Protein AF-A0A2E4HLZ4-F1 (afdb_monomer_lite)

Secondary structure (DSSP, 8-state):
---------PPPBBTTT--B--SS-SEEEE--EEETTEEE--EEEESSHHHHHTTHHHH-S-GGGGBS-GGG--SPPP---------GGGGSSHHHHHHHHHHHHHHHHHHHHHHHHHTTS------

Foldseek 3Di:
DDPPPPPPPDFAAAPQPRDGADPDFPWKFFPWDDDPVDIDGDIHGHRDPVSVVCVCVVPNPDRLVRIPPCVSPPDDDDDDPPPDPDPPVPPPCPVVVVVVVVVVVVVVVVVVVVVVVVVPPDPDDDD

Sequence (127 aa):
MNEESSSVSETPVCIHCKCNIEGKPWITVDLNESTEEYTVENIFHACKYMCSRNLKYHIGNGYWDKVVNKEDFPGPRPVSRFQGKKDITVNFGINEILSEIVKENKRMDMIEAEYYDNDNFSDEDIY

pLDDT: mean 77.94, std 15.45, range [41.34, 95.75]

Radius of gyration: 34.39 Å; chains: 1; bounding box: 82×31×106 Å

Structure (mmCIF, N/CA/C/O backbone):
data_AF-A0A2E4HLZ4-F1
#
_entry.id   AF-A0A2E4HLZ4-F1
#
loop_
_atom_site.group_PDB
_atom_site.id
_atom_site.type_symbol
_atom_site.label_atom_id
_atom_site.label_alt_id
_atom_site.label_comp_id
_atom_site.label_asym_id
_atom_site.label_entity_id
_atom_site.label_seq_id
_atom_site.pdbx_PDB_ins_code
_atom_site.Cartn_x
_atom_site.Cartn_y
_atom_site.Cartn_z
_atom_site.occupancy
_atom_site.B_iso_or_equiv
_atom_site.auth_seq_id
_atom_site.auth_comp_id
_atom_site.auth_asym_id
_atom_site.auth_atom_id
_atom_site.pdbx_PDB_model_num
ATOM 1 N N . MET A 1 1 ? -12.337 13.939 42.057 1.00 41.34 1 MET A N 1
ATOM 2 C CA . MET A 1 1 ? -11.180 13.450 41.285 1.00 41.34 1 MET A CA 1
ATOM 3 C C . MET A 1 1 ? -11.768 12.705 40.104 1.00 41.34 1 MET A C 1
ATOM 5 O O . MET A 1 1 ? -12.231 11.593 40.294 1.00 41.34 1 MET A O 1
ATOM 9 N N . ASN A 1 2 ? -11.896 13.372 38.957 1.00 46.56 2 ASN A N 1
ATOM 10 C CA . ASN A 1 2 ? -12.358 12.737 37.726 1.00 46.56 2 ASN A CA 1
ATOM 11 C C . ASN A 1 2 ? -11.118 12.558 36.858 1.00 46.56 2 ASN A C 1
ATOM 13 O O . ASN A 1 2 ? -10.607 13.530 36.308 1.00 46.56 2 ASN A O 1
ATOM 17 N N . GLU A 1 3 ? -10.598 11.338 36.818 1.00 51.22 3 GLU A N 1
ATOM 18 C CA . GLU A 1 3 ? -9.612 10.935 35.823 1.00 51.22 3 GLU A CA 1
ATOM 19 C C . GLU A 1 3 ? -10.372 10.698 34.517 1.00 51.22 3 GLU A C 1
ATOM 21 O O . GLU A 1 3 ? -10.857 9.604 34.233 1.00 51.22 3 GLU A O 1
ATOM 26 N N . GLU A 1 4 ? -10.543 11.768 33.741 1.00 52.25 4 GLU A N 1
ATOM 27 C CA . GLU A 1 4 ? -10.871 11.650 32.326 1.00 52.25 4 GLU A CA 1
ATOM 28 C C . GLU A 1 4 ? -9.675 10.990 31.642 1.00 52.25 4 GLU A C 1
ATOM 30 O O . GLU A 1 4 ? -8.643 11.606 31.370 1.00 52.25 4 GLU A O 1
ATOM 35 N N . SER A 1 5 ? -9.812 9.691 31.407 1.00 53.19 5 SER A N 1
ATOM 36 C CA . SER A 1 5 ? -8.958 8.926 30.513 1.00 53.19 5 SER A CA 1
ATOM 37 C C . SER A 1 5 ? -9.183 9.467 29.102 1.00 53.19 5 SER A C 1
A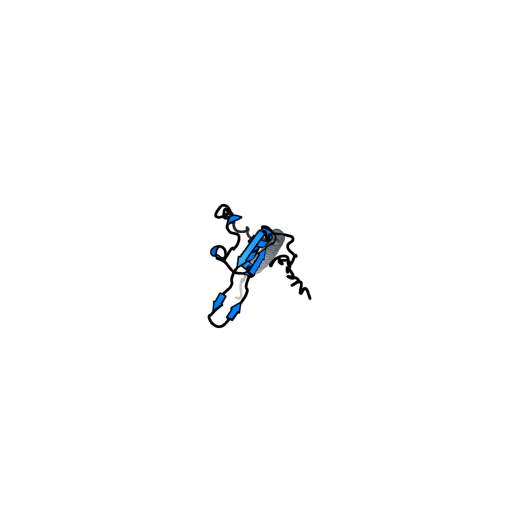TOM 39 O O . SER A 1 5 ? -10.060 9.026 28.361 1.00 53.19 5 SER A O 1
ATOM 41 N N . SER A 1 6 ? -8.403 10.491 28.757 1.00 48.97 6 SER A N 1
ATOM 42 C CA . SER A 1 6 ? -8.243 10.990 27.398 1.00 48.97 6 SER A CA 1
ATOM 43 C C . SER A 1 6 ? -7.704 9.842 26.546 1.00 48.97 6 SER A C 1
ATOM 45 O O . SER A 1 6 ? -6.509 9.546 26.550 1.00 48.97 6 SER A O 1
ATOM 47 N N . SER A 1 7 ? -8.609 9.130 25.875 1.00 55.34 7 SER A N 1
ATOM 48 C CA . SER A 1 7 ? -8.241 8.197 24.819 1.00 55.34 7 SER A CA 1
ATOM 49 C C . SER A 1 7 ? -7.662 9.033 23.685 1.00 55.34 7 SER A C 1
ATOM 51 O O . SER A 1 7 ? -8.383 9.681 22.928 1.00 55.34 7 SER A O 1
ATOM 53 N N . VAL A 1 8 ? -6.334 9.094 23.614 1.00 56.56 8 VAL A N 1
ATOM 54 C CA . VAL A 1 8 ? -5.637 9.688 22.477 1.00 56.56 8 VAL A CA 1
ATOM 55 C C . VAL A 1 8 ? -5.973 8.807 21.280 1.00 56.56 8 VAL A C 1
ATOM 57 O O . VAL A 1 8 ? -5.393 7.742 21.096 1.00 56.56 8 VAL A O 1
ATOM 60 N N . SER A 1 9 ? -6.982 9.204 20.505 1.00 61.72 9 SER A N 1
ATOM 61 C CA . SER A 1 9 ? -7.304 8.546 19.248 1.00 61.72 9 SER A CA 1
ATOM 62 C C . SER A 1 9 ? -6.187 8.885 18.266 1.00 61.72 9 SER A C 1
ATOM 64 O O . SER A 1 9 ? -6.228 9.927 17.606 1.00 61.72 9 SER A O 1
ATOM 66 N N . GLU A 1 10 ? -5.146 8.058 18.218 1.00 76.69 10 GLU A N 1
ATOM 67 C CA . GLU A 1 10 ? -4.107 8.199 17.206 1.00 76.69 10 GLU A CA 1
ATOM 68 C C . GLU A 1 10 ? -4.760 8.110 15.826 1.00 76.69 10 GLU A C 1
ATOM 70 O O . GLU A 1 10 ? -5.442 7.142 15.483 1.00 76.69 10 GLU A O 1
ATOM 75 N N . THR A 1 11 ? -4.615 9.174 15.038 1.00 86.56 11 THR A N 1
ATOM 76 C CA . THR A 1 11 ? -5.178 9.218 13.691 1.00 86.56 11 THR A CA 1
ATOM 77 C C . THR A 1 11 ? -4.455 8.188 12.824 1.00 86.56 11 THR A C 1
ATOM 79 O O . THR A 1 11 ? -3.228 8.275 12.716 1.00 86.56 11 THR A O 1
ATOM 82 N N . PRO A 1 12 ? -5.163 7.246 12.172 1.00 91.38 12 PRO A N 1
ATOM 83 C CA . PRO A 1 12 ? -4.512 6.215 11.379 1.00 91.38 12 PRO A CA 1
ATOM 84 C C . PRO A 1 12 ? -3.697 6.848 10.250 1.00 91.38 12 PRO A C 1
ATOM 86 O O . PRO A 1 12 ? -4.163 7.746 9.549 1.00 91.38 12 PRO A O 1
ATOM 89 N N . VAL A 1 13 ? -2.469 6.370 10.051 1.00 95.06 13 VAL A N 1
ATOM 90 C CA . VAL A 1 13 ? -1.565 6.883 9.014 1.00 95.06 13 VAL A CA 1
ATOM 91 C C . VAL A 1 13 ? -1.509 5.900 7.859 1.00 95.06 13 VAL A C 1
ATOM 93 O O . VAL A 1 13 ? -1.327 4.694 8.031 1.00 95.06 13 VAL A O 1
ATOM 96 N N . CYS A 1 14 ? -1.638 6.405 6.636 1.00 95.69 14 CYS A N 1
ATOM 97 C CA . CYS A 1 14 ? -1.531 5.548 5.468 1.00 95.69 14 CYS A CA 1
ATOM 98 C C . CYS A 1 14 ? -0.091 5.067 5.250 1.00 95.69 14 CYS A C 1
ATOM 100 O O . CYS A 1 14 ? 0.827 5.873 5.089 1.00 95.69 14 CYS A O 1
ATOM 102 N N . ILE A 1 15 ? 0.096 3.754 5.088 1.00 95.31 15 ILE A N 1
ATOM 103 C CA . ILE A 1 15 ? 1.420 3.157 4.871 1.00 95.31 15 ILE A CA 1
ATOM 104 C C . ILE A 1 15 ? 2.129 3.680 3.614 1.00 95.31 15 ILE A C 1
ATOM 106 O O . ILE A 1 15 ? 3.355 3.776 3.605 1.00 95.31 15 ILE A O 1
ATOM 110 N N . HIS A 1 16 ? 1.380 4.049 2.570 1.00 95.06 16 HIS A N 1
ATOM 111 C CA . HIS A 1 16 ? 1.957 4.438 1.285 1.00 95.06 16 HIS A CA 1
ATOM 112 C C . HIS A 1 16 ? 2.245 5.941 1.157 1.00 95.06 16 HIS A C 1
ATOM 114 O O . HIS A 1 16 ? 3.369 6.300 0.831 1.00 95.06 16 HIS A O 1
ATOM 120 N N . CYS A 1 17 ? 1.253 6.816 1.388 1.00 95.25 17 CYS A N 1
ATOM 121 C CA . CYS A 1 17 ? 1.436 8.278 1.277 1.00 95.25 17 CYS A CA 1
ATOM 122 C C . CYS A 1 17 ? 1.981 8.916 2.561 1.00 95.25 17 CYS A C 1
ATOM 124 O O . CYS A 1 17 ? 2.310 10.095 2.528 1.00 95.25 17 CYS A O 1
ATOM 126 N N . LYS A 1 18 ? 1.985 8.188 3.690 1.00 95.38 18 LYS A N 1
ATOM 127 C CA . LYS A 1 18 ? 2.275 8.716 5.037 1.00 95.38 18 LYS A CA 1
ATOM 128 C C . LYS A 1 18 ? 1.363 9.870 5.473 1.00 95.38 18 LYS A C 1
ATOM 130 O O . LYS A 1 18 ? 1.687 10.613 6.387 1.00 95.38 18 LYS A O 1
ATOM 135 N N . CYS A 1 19 ? 0.217 10.009 4.817 1.00 94.81 19 CYS A N 1
ATOM 136 C CA . CYS A 1 19 ? -0.781 11.011 5.134 1.00 94.81 19 CYS A CA 1
ATOM 137 C C . CYS A 1 19 ? -1.711 10.516 6.251 1.00 94.81 19 CYS A C 1
ATOM 139 O O . CYS A 1 19 ? -2.076 9.333 6.267 1.00 94.81 19 CYS A O 1
ATOM 141 N N . ASN A 1 20 ? -2.075 11.419 7.167 1.00 95.75 20 ASN A N 1
ATOM 142 C CA . ASN A 1 20 ? -3.072 11.158 8.203 1.00 95.75 20 ASN A CA 1
ATOM 143 C C . ASN A 1 20 ? -4.427 10.909 7.537 1.00 95.75 20 ASN A C 1
ATOM 145 O O . ASN A 1 20 ? -4.808 11.610 6.596 1.00 95.75 20 ASN A O 1
ATOM 149 N N . ILE A 1 21 ? -5.127 9.876 7.988 1.00 93.88 21 ILE A N 1
ATOM 150 C CA . ILE A 1 21 ? -6.426 9.487 7.456 1.00 93.88 21 ILE A CA 1
ATOM 151 C C . ILE A 1 21 ? -7.495 10.144 8.320 1.00 93.88 21 ILE A C 1
ATOM 153 O O . ILE A 1 21 ? -7.678 9.796 9.483 1.00 93.88 21 ILE A O 1
ATOM 157 N N . GLU A 1 22 ? -8.211 11.089 7.725 1.00 91.12 22 GLU A N 1
ATOM 158 C CA . GLU A 1 22 ? -9.416 11.657 8.315 1.00 91.12 22 GLU A CA 1
ATOM 159 C C . GLU A 1 22 ? -10.583 10.683 8.079 1.00 91.12 22 GLU A C 1
ATOM 161 O O . GLU A 1 22 ? -10.983 10.435 6.941 1.00 91.12 22 GLU A O 1
ATOM 166 N N . GLY A 1 23 ? -11.113 10.090 9.153 1.00 87.88 23 GLY A N 1
ATOM 167 C CA . GLY A 1 23 ? -12.217 9.124 9.085 1.00 87.88 23 GLY A CA 1
ATOM 168 C C . GLY A 1 23 ? -11.782 7.670 8.835 1.00 87.88 23 GLY A C 1
ATOM 169 O O . GLY A 1 23 ? -10.712 7.242 9.266 1.00 87.88 23 GLY A O 1
ATOM 170 N N . LYS A 1 24 ? -12.646 6.873 8.180 1.00 89.44 24 LYS A N 1
ATOM 171 C CA . LYS A 1 24 ? -12.406 5.434 7.935 1.00 89.44 24 LYS A CA 1
ATOM 172 C C . LYS A 1 24 ? -11.348 5.252 6.828 1.00 89.44 24 LYS A C 1
ATOM 174 O O . LYS A 1 24 ? -11.528 5.802 5.738 1.00 89.44 24 LYS A O 1
ATOM 179 N N . PRO A 1 25 ? -10.280 4.458 7.044 1.00 92.81 25 PRO A N 1
ATOM 180 C CA . PRO A 1 25 ? -9.357 4.073 5.978 1.00 92.81 25 PRO A CA 1
ATOM 181 C C . PRO A 1 25 ? -10.076 3.383 4.818 1.00 92.81 25 PRO A C 1
ATOM 183 O O . PRO A 1 25 ? -11.027 2.634 5.024 1.00 92.81 25 PRO A O 1
ATOM 186 N N . TRP A 1 26 ? -9.571 3.563 3.594 1.00 92.44 26 TRP A N 1
ATOM 187 C CA . TRP A 1 26 ? -10.080 2.837 2.427 1.00 92.44 26 TRP A CA 1
ATOM 188 C C . TRP A 1 26 ? -9.909 1.323 2.581 1.00 92.44 26 TRP A C 1
ATOM 190 O O . TRP A 1 26 ? -10.756 0.542 2.157 1.00 92.44 26 TRP A O 1
ATOM 200 N N . ILE A 1 27 ? -8.791 0.902 3.169 1.00 93.19 27 ILE A N 1
ATOM 201 C CA . ILE A 1 27 ? -8.553 -0.490 3.532 1.00 93.19 27 ILE A CA 1
ATOM 202 C C . ILE A 1 27 ? -7.670 -0.559 4.771 1.00 93.19 27 ILE A C 1
ATOM 204 O O . ILE A 1 27 ? -6.730 0.233 4.909 1.00 93.19 27 ILE A O 1
ATOM 208 N N . THR A 1 28 ? -7.953 -1.541 5.617 1.00 94.44 28 THR A N 1
ATOM 209 C CA . THR A 1 28 ? -7.126 -1.903 6.766 1.00 94.44 28 THR A CA 1
ATOM 210 C C . THR A 1 28 ? -6.771 -3.381 6.678 1.00 94.44 28 THR A C 1
ATOM 212 O O . THR A 1 28 ? -7.645 -4.213 6.432 1.00 94.44 28 THR A O 1
ATOM 215 N N . VAL A 1 29 ? -5.492 -3.704 6.852 1.00 92.94 29 VAL A N 1
ATOM 216 C CA . VAL A 1 29 ? -4.976 -5.076 6.889 1.00 92.94 29 VAL A CA 1
ATOM 217 C C . VAL A 1 29 ? -4.364 -5.320 8.255 1.00 92.94 29 VAL A C 1
ATOM 219 O O . VAL A 1 29 ? -3.517 -4.539 8.681 1.00 92.94 29 VAL A O 1
ATOM 222 N N . ASP A 1 30 ? -4.778 -6.397 8.907 1.00 92.56 30 ASP A N 1
ATOM 223 C CA . ASP A 1 30 ? -4.250 -6.819 10.197 1.00 92.56 30 ASP A CA 1
ATOM 224 C C . ASP A 1 30 ? -3.364 -8.059 10.001 1.00 92.56 30 ASP A C 1
ATOM 226 O O . ASP A 1 30 ? -3.841 -9.137 9.641 1.00 92.56 30 ASP A O 1
ATOM 230 N N . LEU A 1 31 ? -2.052 -7.889 10.176 1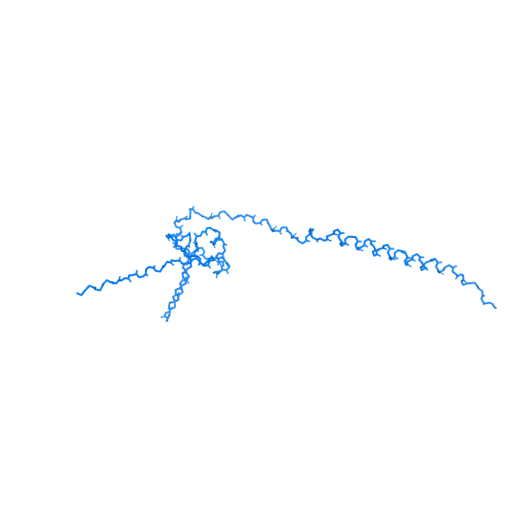.00 88.75 31 LEU A N 1
ATOM 231 C CA . LEU A 1 31 ? -1.064 -8.967 10.103 1.00 88.75 31 LEU A CA 1
ATOM 232 C C . LEU A 1 31 ? -0.544 -9.367 11.486 1.00 88.75 31 LEU A C 1
ATOM 234 O O . LEU A 1 31 ? 0.582 -9.859 11.569 1.00 88.75 31 LEU A O 1
ATOM 238 N N . ASN A 1 32 ? -1.307 -9.130 12.552 1.00 84.94 32 ASN A N 1
ATOM 239 C CA . ASN A 1 32 ? -0.900 -9.496 13.901 1.00 84.94 32 ASN A CA 1
ATOM 240 C C . ASN A 1 32 ? -0.487 -10.972 13.948 1.00 84.94 32 ASN A C 1
ATOM 242 O O . ASN A 1 32 ? -1.238 -11.873 13.564 1.00 84.94 32 ASN A O 1
ATOM 246 N N . GLU A 1 33 ? 0.736 -11.204 14.413 1.00 73.94 33 GLU A N 1
ATOM 247 C CA . GLU A 1 33 ? 1.252 -12.531 14.711 1.00 73.94 33 GLU A CA 1
ATOM 248 C C . GLU A 1 33 ? 1.345 -12.630 16.228 1.00 73.94 33 GLU A C 1
ATOM 250 O O . GLU A 1 33 ? 2.120 -11.921 16.872 1.00 73.94 33 GLU A O 1
ATOM 255 N N . SER A 1 34 ? 0.488 -13.471 16.803 1.00 69.00 34 SER A N 1
ATOM 256 C CA . SER A 1 34 ? 0.543 -13.820 18.215 1.00 69.00 34 SER A CA 1
ATOM 257 C C . SER A 1 34 ? 1.351 -15.102 18.362 1.00 69.00 34 SER A C 1
ATOM 259 O O . SER A 1 34 ? 0.892 -16.175 17.956 1.00 69.00 34 SER A O 1
ATOM 261 N N . THR A 1 35 ? 2.539 -15.003 18.944 1.00 69.19 35 THR A N 1
ATOM 262 C CA . THR A 1 35 ? 3.208 -16.156 19.553 1.00 69.19 35 THR A CA 1
ATOM 263 C C . THR A 1 35 ? 2.917 -16.157 21.052 1.00 69.19 35 THR A C 1
ATOM 265 O O . THR A 1 35 ? 2.516 -15.140 21.612 1.00 69.19 35 THR A O 1
ATOM 268 N N . GLU A 1 36 ? 3.094 -17.299 21.722 1.00 73.69 36 GLU A N 1
ATOM 269 C CA . GLU A 1 36 ? 2.817 -17.448 23.165 1.00 73.69 36 GLU A CA 1
ATOM 270 C C . GLU A 1 36 ? 3.613 -16.466 24.051 1.00 73.69 36 GLU A C 1
ATOM 272 O O . GLU A 1 36 ? 3.278 -16.269 25.216 1.00 73.69 36 GLU A O 1
ATOM 277 N N . GLU A 1 37 ? 4.648 -15.830 23.494 1.00 74.19 37 GLU A N 1
ATOM 278 C CA . GLU A 1 37 ? 5.615 -14.996 24.205 1.00 74.19 37 GLU A CA 1
ATOM 279 C C . GLU A 1 37 ? 5.511 -13.495 23.862 1.00 74.19 37 GLU A C 1
ATOM 281 O O . GLU A 1 37 ? 5.900 -12.657 24.677 1.00 74.19 37 GLU A O 1
ATOM 286 N N . TYR A 1 38 ? 4.967 -13.119 22.695 1.00 70.12 38 TYR A N 1
ATOM 287 C CA . TYR A 1 38 ? 4.820 -11.714 22.293 1.00 70.12 38 TYR A CA 1
ATOM 288 C C . TYR A 1 38 ? 3.745 -11.511 21.212 1.00 70.12 38 TYR A C 1
ATOM 290 O O . TYR A 1 38 ? 3.512 -12.370 20.361 1.00 70.12 38 TYR A O 1
ATOM 298 N N . THR A 1 39 ? 3.135 -10.324 21.210 1.00 70.88 39 THR A N 1
ATOM 299 C CA . THR A 1 39 ? 2.212 -9.866 20.161 1.00 70.88 39 THR A CA 1
AT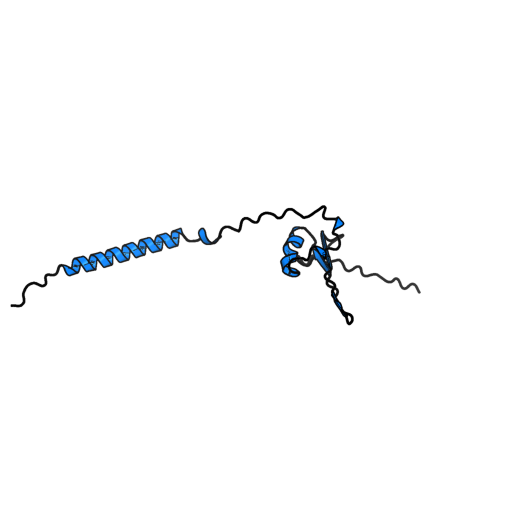OM 300 C C . THR A 1 39 ? 2.813 -8.648 19.472 1.00 70.88 39 THR A C 1
ATOM 302 O O . THR A 1 39 ? 2.975 -7.603 20.102 1.00 70.88 39 THR A O 1
ATOM 305 N N . VAL A 1 40 ? 3.143 -8.778 18.182 1.00 74.88 40 VAL A N 1
ATOM 306 C CA . VAL A 1 40 ? 3.522 -7.632 17.341 1.00 74.88 40 VAL A CA 1
ATOM 307 C C . VAL A 1 40 ? 2.249 -7.073 16.716 1.00 74.88 40 VAL A C 1
ATOM 309 O O . VAL A 1 40 ? 1.596 -7.771 15.936 1.00 74.88 40 VAL A O 1
ATOM 312 N N . GLU A 1 41 ? 1.916 -5.818 17.015 1.00 79.12 41 GLU A N 1
ATOM 313 C CA . GLU A 1 41 ? 0.820 -5.133 16.332 1.00 79.12 41 GLU A CA 1
ATOM 314 C C . GLU A 1 41 ? 1.261 -4.671 14.936 1.00 79.12 41 GLU A C 1
ATOM 316 O O . GLU A 1 41 ? 2.032 -3.725 14.783 1.00 79.12 41 GLU A O 1
ATOM 321 N N . ASN A 1 42 ? 0.774 -5.353 13.902 1.00 87.50 42 ASN A N 1
ATOM 322 C CA . ASN A 1 42 ? 1.083 -5.101 12.497 1.00 87.50 42 ASN A CA 1
ATOM 323 C C . ASN A 1 42 ? -0.191 -4.720 11.734 1.00 87.50 42 ASN A C 1
ATOM 325 O O . ASN A 1 42 ? -0.644 -5.430 10.828 1.00 87.50 42 ASN A O 1
ATOM 329 N N . ILE A 1 43 ? -0.772 -3.578 12.104 1.00 91.75 43 ILE A N 1
ATOM 330 C CA . ILE A 1 43 ? -1.953 -3.023 11.442 1.00 91.75 43 ILE A CA 1
ATOM 331 C C . ILE A 1 43 ? -1.522 -2.000 10.390 1.00 91.75 43 ILE A C 1
ATOM 333 O O . ILE A 1 43 ? -0.792 -1.045 10.659 1.00 91.75 43 ILE A O 1
ATOM 337 N N . PHE A 1 44 ? -2.008 -2.183 9.165 1.00 93.88 44 PHE A N 1
ATOM 338 C CA . PHE A 1 44 ? -1.654 -1.349 8.023 1.00 93.88 44 PHE A CA 1
ATOM 339 C C . PHE A 1 44 ? -2.879 -0.707 7.388 1.00 93.88 44 PHE A C 1
ATOM 341 O O . PHE A 1 44 ? -3.830 -1.389 7.010 1.00 93.88 44 PHE A O 1
ATOM 348 N N . HIS A 1 45 ? -2.814 0.607 7.168 1.00 94.88 45 HIS A N 1
ATOM 349 C CA . HIS A 1 45 ? -3.903 1.371 6.563 1.00 94.88 45 HIS A CA 1
ATOM 350 C C . HIS A 1 45 ? -3.530 1.923 5.187 1.00 94.88 45 HIS A C 1
ATOM 352 O O . HIS A 1 45 ? -2.416 2.410 4.967 1.00 94.88 45 HIS A O 1
ATOM 358 N N . ALA A 1 46 ? -4.486 1.949 4.259 1.00 95.12 46 ALA A N 1
ATOM 359 C CA . ALA A 1 46 ? -4.381 2.749 3.043 1.00 95.12 46 ALA A CA 1
ATOM 360 C C . ALA A 1 46 ? -5.528 3.759 2.960 1.00 95.12 46 ALA A C 1
ATOM 362 O O . ALA A 1 46 ? -6.684 3.409 3.167 1.00 95.12 46 ALA A O 1
ATOM 363 N N . CYS A 1 47 ? -5.216 5.013 2.623 1.00 94.81 47 CYS A N 1
ATOM 364 C CA . CYS A 1 47 ? -6.206 6.095 2.596 1.00 94.81 47 CYS A CA 1
ATOM 365 C C . CYS A 1 47 ? -7.110 6.083 1.354 1.00 94.81 47 CYS A C 1
ATOM 367 O O . CYS A 1 47 ? -8.213 6.607 1.389 1.00 94.81 47 CYS A O 1
ATOM 369 N N . LYS A 1 48 ? -6.647 5.510 0.236 1.00 93.00 48 LYS A N 1
ATOM 370 C CA . LYS A 1 48 ? -7.360 5.501 -1.051 1.00 93.00 48 LYS A CA 1
ATOM 371 C C . LYS A 1 48 ? -6.997 4.282 -1.884 1.00 93.00 48 LYS A C 1
ATOM 373 O O . LYS A 1 48 ? -5.946 3.672 -1.677 1.00 93.00 48 LYS A O 1
ATOM 378 N N . TYR A 1 49 ? -7.800 4.007 -2.909 1.00 90.19 49 TYR A N 1
ATOM 379 C CA . TYR A 1 49 ? -7.585 2.896 -3.841 1.00 90.19 49 TYR A CA 1
ATOM 380 C C . TYR A 1 49 ? -6.170 2.847 -4.442 1.00 90.19 49 TYR A C 1
ATOM 382 O O . TYR A 1 49 ? -5.553 1.789 -4.529 1.00 90.19 49 TYR A O 1
ATOM 390 N N . MET A 1 50 ? -5.606 3.996 -4.826 1.00 90.94 50 MET A N 1
ATOM 391 C CA . MET A 1 50 ? -4.243 4.033 -5.374 1.00 90.94 50 MET A CA 1
ATOM 392 C C . MET A 1 50 ? -3.190 3.589 -4.352 1.00 90.94 50 MET A C 1
ATOM 394 O O . MET A 1 50 ? -2.253 2.883 -4.711 1.00 90.94 50 MET A O 1
ATOM 398 N N . CYS A 1 51 ? -3.369 3.939 -3.077 1.00 93.94 51 CYS A N 1
ATOM 399 C CA . CYS A 1 51 ? -2.500 3.475 -2.001 1.00 93.94 51 CYS A CA 1
ATOM 400 C C . CYS A 1 51 ? -2.719 1.983 -1.715 1.00 93.94 51 CYS A C 1
ATOM 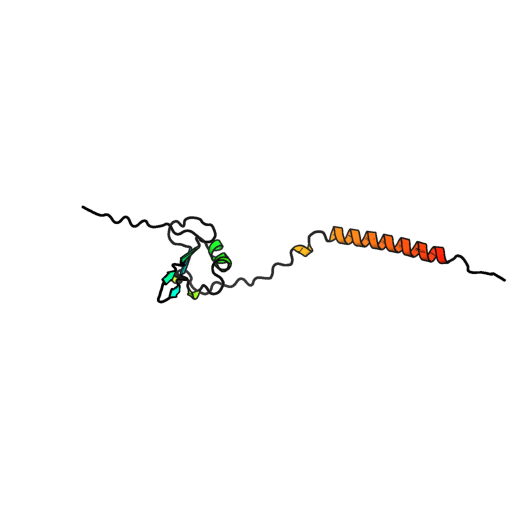402 O O . CYS A 1 51 ? -1.743 1.266 -1.513 1.00 93.94 51 CYS A O 1
ATOM 404 N N . SER A 1 52 ? -3.964 1.492 -1.778 1.00 91.31 52 SER A N 1
ATOM 405 C CA . SER A 1 52 ? -4.254 0.069 -1.564 1.00 91.31 52 SER A CA 1
ATOM 406 C C . SER A 1 52 ? -3.666 -0.823 -2.657 1.00 91.31 52 SER A C 1
ATOM 408 O O . SER A 1 52 ? -3.166 -1.902 -2.363 1.00 91.31 52 SER A O 1
ATOM 410 N N . ARG A 1 53 ? -3.645 -0.376 -3.920 1.00 89.31 53 ARG A N 1
ATOM 411 C CA . ARG A 1 53 ? -2.998 -1.127 -5.017 1.00 89.31 53 ARG A CA 1
ATOM 412 C C . ARG A 1 53 ? -1.507 -1.378 -4.780 1.00 89.31 53 ARG A C 1
ATOM 414 O O . ARG A 1 53 ? -0.973 -2.366 -5.284 1.00 89.31 53 ARG A O 1
ATOM 421 N N . ASN A 1 54 ? -0.856 -0.496 -4.027 1.00 90.69 54 ASN A N 1
ATOM 422 C CA . ASN A 1 54 ? 0.566 -0.581 -3.718 1.00 90.69 54 ASN A CA 1
ATOM 423 C C . ASN A 1 54 ? 0.857 -1.343 -2.417 1.00 90.69 54 ASN A C 1
ATOM 425 O O . ASN A 1 54 ? 2.027 -1.537 -2.104 1.00 90.69 54 ASN A O 1
ATOM 429 N N . LEU A 1 55 ? -0.161 -1.833 -1.694 1.00 90.81 55 LEU A N 1
ATOM 430 C CA . LEU A 1 55 ? 0.031 -2.608 -0.458 1.00 90.81 55 LEU A CA 1
ATOM 431 C C . LEU A 1 55 ? 0.927 -3.826 -0.661 1.00 90.81 55 LEU A C 1
ATOM 433 O O . LEU A 1 55 ? 1.768 -4.103 0.184 1.00 90.81 55 LEU A O 1
ATOM 437 N N . LYS A 1 56 ? 0.831 -4.487 -1.818 1.00 89.81 56 LYS A N 1
ATOM 438 C CA . LYS A 1 56 ? 1.660 -5.659 -2.135 1.00 89.81 56 LYS A CA 1
ATOM 439 C C . LYS A 1 56 ? 3.171 -5.420 -2.015 1.00 89.81 56 LYS A C 1
ATOM 441 O O . LYS A 1 56 ? 3.916 -6.366 -1.804 1.00 89.81 56 LYS A O 1
ATOM 446 N N . TYR A 1 57 ? 3.619 -4.172 -2.172 1.00 91.12 57 TYR A N 1
ATOM 447 C CA . TYR A 1 57 ? 5.030 -3.799 -2.052 1.00 91.12 57 TYR A CA 1
ATOM 448 C C . TYR A 1 57 ? 5.473 -3.590 -0.601 1.00 91.12 57 TYR A C 1
ATOM 450 O O . TYR A 1 57 ? 6.666 -3.605 -0.337 1.00 91.12 57 TYR A O 1
ATOM 458 N N . HIS A 1 58 ? 4.527 -3.388 0.318 1.00 90.69 58 HIS A N 1
ATOM 459 C CA . HIS A 1 58 ? 4.800 -3.160 1.738 1.00 90.69 58 HIS A CA 1
ATOM 460 C C . HIS A 1 58 ? 4.627 -4.428 2.568 1.00 90.69 58 HIS A C 1
ATOM 462 O O . HIS A 1 58 ? 5.423 -4.685 3.457 1.00 90.69 58 HIS A O 1
ATOM 468 N N . ILE A 1 59 ? 3.591 -5.214 2.268 1.00 90.56 59 ILE A N 1
ATOM 469 C CA . ILE A 1 59 ? 3.166 -6.350 3.100 1.00 90.56 59 ILE A CA 1
ATOM 470 C C . ILE A 1 59 ? 3.164 -7.697 2.359 1.00 90.56 59 ILE A C 1
ATOM 472 O O . ILE A 1 59 ? 2.718 -8.704 2.898 1.00 90.56 59 ILE A O 1
ATOM 476 N N . GLY A 1 60 ? 3.650 -7.731 1.113 1.00 88.19 60 GLY A N 1
ATOM 477 C CA . GLY A 1 60 ? 3.690 -8.942 0.288 1.00 88.19 60 GLY A CA 1
ATOM 478 C C . GLY A 1 60 ? 2.366 -9.269 -0.411 1.00 88.19 60 GLY A C 1
ATOM 479 O O . GLY A 1 60 ? 1.418 -8.490 -0.394 1.00 88.19 60 GLY A O 1
ATOM 480 N N . ASN A 1 61 ? 2.300 -10.413 -1.094 1.00 87.38 61 ASN A N 1
ATOM 481 C CA . ASN A 1 61 ? 1.071 -10.894 -1.738 1.00 87.38 61 ASN A CA 1
ATOM 482 C C . ASN A 1 61 ? 0.225 -11.726 -0.755 1.00 87.38 61 ASN A C 1
ATOM 484 O O . ASN A 1 61 ? 0.729 -12.186 0.261 1.00 87.38 61 ASN A O 1
ATOM 488 N N . GLY A 1 62 ? -1.057 -11.949 -1.065 1.00 84.38 62 GLY A N 1
ATOM 489 C CA . GLY A 1 62 ? -1.922 -12.830 -0.262 1.00 84.38 62 GLY A CA 1
ATOM 490 C C . GLY A 1 62 ? -2.504 -12.202 1.011 1.00 84.38 62 GLY A C 1
ATOM 491 O O . GLY A 1 62 ? -3.173 -12.881 1.775 1.00 84.38 62 GLY A O 1
ATOM 492 N N . TYR A 1 63 ? -2.333 -10.895 1.227 1.00 87.44 63 TYR A N 1
ATOM 493 C CA . TYR A 1 63 ? -2.885 -10.193 2.394 1.00 87.44 63 TYR A CA 1
ATOM 494 C C . TYR A 1 63 ? -4.418 -10.060 2.403 1.00 87.44 63 TYR A C 1
ATOM 496 O O . TYR A 1 63 ? -4.979 -9.518 3.350 1.00 87.44 63 TYR A O 1
ATOM 504 N N . TRP A 1 64 ? -5.113 -10.500 1.351 1.00 87.62 64 TRP A N 1
ATOM 505 C CA . TRP A 1 64 ? -6.549 -10.258 1.194 1.00 87.62 64 TRP A CA 1
ATOM 506 C C . TRP A 1 64 ? -7.392 -10.958 2.268 1.00 87.62 64 TRP A C 1
ATOM 508 O O . TRP A 1 64 ? -8.383 -10.404 2.744 1.00 87.62 64 TRP A O 1
ATOM 518 N N . ASP A 1 65 ? -6.948 -12.127 2.730 1.00 87.19 65 ASP A N 1
ATOM 519 C CA . ASP A 1 65 ? -7.608 -12.861 3.814 1.00 87.19 65 ASP A CA 1
ATOM 520 C C . ASP A 1 65 ? -7.481 -12.164 5.170 1.00 87.19 65 ASP A C 1
ATOM 522 O O . ASP A 1 65 ? -8.284 -12.414 6.067 1.00 87.19 65 ASP A O 1
ATOM 526 N N . LYS A 1 66 ? -6.528 -11.240 5.283 1.00 89.38 66 LYS A N 1
ATOM 527 C CA . LYS A 1 66 ? -6.195 -10.481 6.487 1.00 89.38 66 LYS A CA 1
ATOM 528 C C . LYS A 1 66 ? -6.752 -9.047 6.470 1.00 89.38 66 LYS A C 1
ATOM 530 O O . LYS A 1 66 ? -6.455 -8.239 7.343 1.00 89.38 66 LYS A O 1
ATOM 535 N N . VAL A 1 67 ? -7.549 -8.699 5.456 1.00 90.94 67 VAL A N 1
ATOM 536 C CA . VAL A 1 67 ? -8.265 -7.415 5.400 1.00 90.94 67 VAL A CA 1
ATOM 537 C C . VAL A 1 67 ? -9.352 -7.397 6.471 1.00 90.94 67 VAL A C 1
ATOM 539 O O . VAL A 1 67 ? -10.121 -8.348 6.574 1.00 90.94 67 VAL A O 1
ATOM 542 N N . VAL A 1 68 ? -9.431 -6.315 7.243 1.00 91.00 68 VAL A N 1
ATOM 543 C CA . VAL A 1 68 ? -10.404 -6.165 8.338 1.00 91.00 68 VAL A CA 1
ATOM 544 C C . VAL A 1 68 ? -11.768 -5.745 7.796 1.00 91.00 68 VAL A C 1
ATOM 546 O O . VAL A 1 68 ? -12.781 -6.348 8.127 1.00 91.00 68 VAL A O 1
ATOM 549 N N . ASN A 1 69 ? -11.797 -4.749 6.909 1.00 87.12 69 ASN A N 1
ATOM 550 C CA . ASN A 1 69 ? -13.027 -4.155 6.388 1.00 87.12 69 ASN A CA 1
ATOM 551 C C . ASN A 1 69 ? -13.527 -4.834 5.099 1.00 87.12 69 ASN A C 1
ATOM 553 O O . ASN A 1 69 ? -13.782 -4.170 4.093 1.00 87.12 69 ASN A O 1
ATOM 557 N N . LYS A 1 70 ? -13.614 -6.173 5.085 1.00 81.94 70 LYS A N 1
ATOM 558 C CA . LYS A 1 70 ? -14.012 -6.950 3.888 1.00 81.94 70 LYS A CA 1
ATOM 559 C C . LYS A 1 70 ? -15.413 -6.591 3.383 1.00 81.94 70 LYS A C 1
ATOM 561 O O . LYS A 1 70 ? -15.668 -6.719 2.187 1.00 81.94 70 LYS A O 1
ATOM 566 N N . GLU A 1 71 ? -16.293 -6.120 4.261 1.00 79.69 71 GLU A N 1
ATOM 567 C CA . GLU A 1 71 ? -17.658 -5.689 3.954 1.00 79.69 71 GLU A CA 1
ATOM 568 C C . GLU A 1 71 ? -17.724 -4.526 2.953 1.00 79.69 71 GLU A C 1
ATOM 570 O O . GLU A 1 71 ? -18.677 -4.439 2.180 1.00 79.69 71 GLU A O 1
ATOM 575 N N . ASP A 1 72 ? -16.686 -3.682 2.894 1.00 82.94 72 ASP A N 1
ATOM 576 C CA . ASP A 1 72 ? -16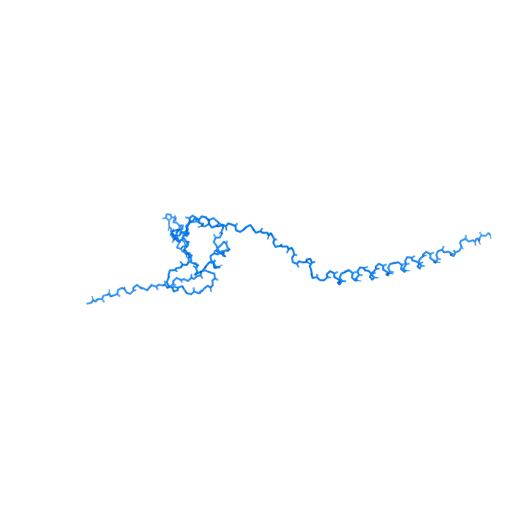.608 -2.552 1.955 1.00 82.94 72 ASP A CA 1
ATOM 577 C C . ASP A 1 72 ? -16.296 -3.002 0.507 1.00 82.94 72 ASP A C 1
ATOM 579 O O . ASP A 1 72 ? -16.230 -2.190 -0.424 1.00 82.94 72 ASP A O 1
ATOM 583 N N . PHE A 1 73 ? -16.067 -4.302 0.291 1.00 82.19 73 PHE A N 1
ATOM 584 C CA . PHE A 1 73 ? -15.618 -4.875 -0.973 1.00 82.19 73 PHE A CA 1
ATOM 585 C C . PHE A 1 73 ? -16.615 -5.943 -1.463 1.00 82.19 73 PHE A C 1
ATOM 587 O O . PHE A 1 73 ? -16.495 -7.103 -1.077 1.00 82.19 73 PHE A O 1
ATOM 594 N N . PRO A 1 74 ? -17.566 -5.609 -2.363 1.00 69.94 74 PRO A N 1
ATOM 595 C CA . PRO A 1 74 ? -18.685 -6.488 -2.748 1.00 69.94 74 PRO A CA 1
ATOM 596 C C . PRO A 1 74 ? -18.308 -7.714 -3.616 1.00 69.94 74 PRO A C 1
ATOM 598 O O . PRO A 1 74 ? -19.152 -8.265 -4.316 1.00 69.94 74 PRO A O 1
ATOM 601 N N . GLY A 1 75 ? -17.046 -8.152 -3.606 1.00 64.19 75 GLY A N 1
ATOM 602 C CA . GLY A 1 75 ? -16.559 -9.311 -4.356 1.00 64.19 75 GLY A CA 1
ATOM 603 C C . GLY A 1 75 ? -15.099 -9.178 -4.808 1.00 64.19 75 GLY A C 1
ATOM 604 O O . GLY A 1 75 ? -14.480 -8.122 -4.624 1.00 64.19 75 GLY A O 1
ATOM 605 N N . PRO A 1 76 ? -14.521 -10.236 -5.415 1.00 63.47 76 PRO A N 1
ATOM 606 C CA . PRO A 1 76 ? -13.186 -10.172 -5.997 1.00 63.47 76 PRO A CA 1
ATOM 607 C C . PRO A 1 76 ? -13.148 -9.066 -7.054 1.00 63.47 76 PRO A C 1
ATOM 609 O O . PRO A 1 76 ? -13.874 -9.098 -8.049 1.00 63.47 76 PRO A O 1
ATOM 612 N N . ARG A 1 77 ? -12.310 -8.049 -6.825 1.00 67.19 77 ARG A N 1
ATOM 613 C CA . ARG A 1 77 ? -12.161 -6.944 -7.773 1.00 67.19 77 ARG A CA 1
ATOM 614 C C . ARG A 1 77 ? -11.612 -7.501 -9.094 1.00 67.19 77 ARG A C 1
ATOM 616 O O . ARG A 1 77 ? -10.680 -8.307 -9.056 1.00 67.19 77 ARG A O 1
ATOM 623 N N . PRO A 1 78 ? -12.147 -7.082 -10.253 1.00 60.47 78 PRO A N 1
ATOM 624 C CA . PRO A 1 78 ? -11.688 -7.578 -11.541 1.00 60.47 78 PRO A CA 1
ATOM 625 C C . PRO A 1 78 ? -10.183 -7.354 -11.682 1.00 60.47 78 PRO A C 1
ATOM 627 O O . PRO A 1 78 ? -9.684 -6.230 -11.572 1.00 60.47 78 PRO A O 1
ATOM 630 N N . VAL A 1 79 ? -9.450 -8.441 -11.917 1.00 60.91 79 VAL A N 1
ATOM 631 C CA . VAL A 1 79 ? -8.022 -8.376 -12.204 1.00 60.91 79 VAL A CA 1
ATOM 632 C C . VAL A 1 79 ? -7.899 -7.759 -13.590 1.00 60.91 79 VAL A C 1
ATOM 634 O O . VAL A 1 79 ? -8.242 -8.388 -14.591 1.00 60.91 79 VAL A O 1
ATOM 637 N N . SER A 1 80 ? -7.461 -6.501 -13.661 1.00 62.00 80 SER A N 1
ATOM 638 C CA . SER A 1 80 ? -7.076 -5.904 -14.938 1.00 62.00 80 SER A CA 1
ATOM 639 C C . SER A 1 80 ? -6.041 -6.835 -15.563 1.00 62.00 80 SER A C 1
ATOM 641 O O . SER A 1 80 ? -4.977 -7.045 -14.977 1.00 62.00 80 SER A O 1
ATOM 643 N N . ARG A 1 81 ? -6.377 -7.449 -16.706 1.00 58.38 81 ARG A N 1
ATOM 64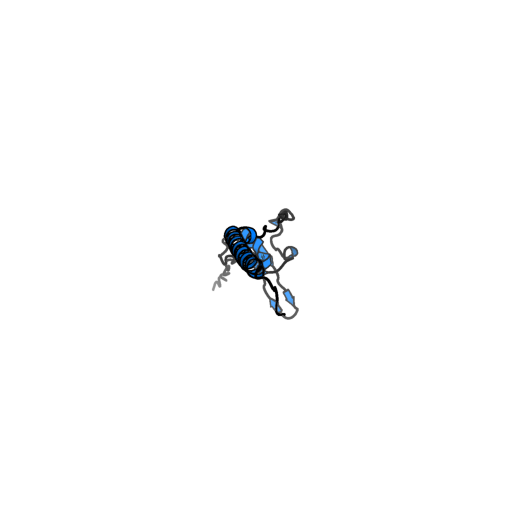4 C CA . ARG A 1 81 ? -5.418 -8.219 -17.499 1.00 58.38 81 ARG A CA 1
ATOM 645 C C . ARG A 1 81 ? -4.314 -7.249 -17.880 1.00 58.38 81 ARG A C 1
ATOM 647 O O . ARG A 1 81 ? -4.483 -6.435 -18.783 1.00 58.38 81 ARG A O 1
ATOM 654 N N . PHE A 1 82 ? -3.225 -7.287 -17.124 1.00 58.88 82 PHE A N 1
ATOM 655 C CA . PHE A 1 82 ? -2.056 -6.471 -17.369 1.00 58.88 82 PHE A CA 1
ATOM 656 C C . PHE A 1 82 ? -1.491 -6.946 -18.707 1.00 58.88 82 PHE A C 1
ATOM 658 O O . PHE A 1 82 ? -0.836 -7.982 -18.781 1.00 58.88 82 PHE A O 1
ATOM 665 N N . GLN A 1 83 ? -1.810 -6.239 -19.789 1.00 63.50 83 GLN A N 1
ATOM 666 C CA . GLN A 1 83 ? -1.023 -6.347 -21.007 1.00 63.50 83 GLN A CA 1
ATOM 667 C C . GLN A 1 83 ? 0.355 -5.826 -20.608 1.00 63.50 83 GLN A C 1
ATOM 669 O O . GLN A 1 83 ? 0.466 -4.674 -20.184 1.00 63.50 83 GLN A O 1
ATOM 674 N N . GLY A 1 84 ? 1.359 -6.711 -20.598 1.00 62.09 84 GLY A N 1
ATOM 675 C CA . GLY A 1 84 ? 2.726 -6.363 -20.219 1.00 62.09 84 GLY A CA 1
ATOM 676 C C . GLY A 1 84 ? 3.110 -5.043 -20.874 1.00 62.09 84 GLY A C 1
ATOM 677 O O . GLY A 1 84 ? 2.802 -4.833 -22.049 1.00 62.09 84 GLY A O 1
ATOM 678 N N . LYS A 1 85 ? 3.699 -4.125 -20.096 1.00 61.53 85 LYS A N 1
ATOM 679 C CA . LYS A 1 85 ? 4.235 -2.879 -20.648 1.00 61.53 85 LYS A CA 1
ATOM 680 C C . LYS A 1 85 ? 5.080 -3.273 -21.855 1.00 61.53 85 LYS A C 1
ATOM 682 O O . LYS A 1 85 ? 6.052 -4.004 -21.688 1.00 61.53 85 LYS A O 1
ATOM 687 N N . LYS A 1 86 ? 4.664 -2.848 -23.051 1.00 61.69 86 LYS A N 1
ATOM 688 C CA . LYS A 1 86 ? 5.506 -2.963 -24.240 1.00 61.69 86 LYS A CA 1
ATOM 689 C C . LYS A 1 86 ? 6.831 -2.301 -23.884 1.00 61.69 86 LYS A C 1
ATOM 691 O O . LYS A 1 86 ? 6.824 -1.246 -23.245 1.00 61.69 86 LYS A O 1
ATOM 696 N N . ASP A 1 87 ? 7.916 -2.987 -24.203 1.00 59.12 87 ASP A N 1
ATOM 697 C CA . ASP A 1 87 ? 9.268 -2.568 -23.874 1.00 59.12 87 ASP A CA 1
ATOM 698 C C . ASP A 1 87 ? 9.460 -1.098 -24.277 1.00 59.12 87 ASP A C 1
ATOM 700 O O . ASP A 1 87 ? 9.267 -0.730 -25.433 1.00 59.12 87 ASP A O 1
ATOM 704 N N . ILE A 1 88 ? 9.731 -0.223 -23.309 1.00 62.00 88 ILE A N 1
ATOM 705 C CA . ILE A 1 88 ? 9.868 1.221 -23.562 1.00 62.00 88 ILE A CA 1
ATOM 706 C C . ILE A 1 88 ? 11.183 1.549 -24.281 1.00 62.00 88 ILE A C 1
ATOM 708 O O . ILE A 1 88 ? 11.353 2.665 -24.768 1.00 62.00 88 ILE A O 1
ATOM 712 N N . THR A 1 89 ? 12.106 0.586 -24.350 1.00 60.53 89 THR A N 1
ATOM 713 C CA . THR A 1 89 ? 13.432 0.749 -24.956 1.00 60.53 89 THR A CA 1
ATOM 714 C C . THR A 1 89 ? 13.405 0.703 -26.484 1.00 60.53 89 THR A C 1
ATOM 716 O O . THR A 1 89 ? 14.334 1.190 -27.117 1.00 60.53 89 THR A O 1
ATOM 719 N N . VAL A 1 90 ? 12.319 0.222 -27.101 1.00 58.47 90 VAL A N 1
ATOM 720 C CA . VAL A 1 90 ? 12.239 0.072 -28.565 1.00 58.47 90 VAL A CA 1
ATOM 721 C C . VAL A 1 90 ? 12.017 1.375 -29.342 1.00 58.47 90 VAL A C 1
ATOM 723 O O . VAL A 1 90 ? 11.980 1.332 -30.561 1.00 58.47 90 VAL A O 1
ATOM 726 N N . ASN A 1 91 ? 11.879 2.539 -28.696 1.00 56.81 91 ASN A N 1
ATOM 727 C CA . ASN A 1 91 ? 11.617 3.804 -29.407 1.00 56.81 91 ASN A CA 1
ATOM 728 C C . ASN A 1 91 ? 12.619 4.937 -29.129 1.00 56.81 91 ASN A C 1
ATOM 730 O O . ASN A 1 91 ? 12.487 6.005 -29.729 1.00 56.81 91 ASN A O 1
ATOM 734 N N . PHE A 1 92 ? 13.617 4.740 -28.263 1.00 59.25 92 PHE A N 1
ATOM 735 C CA . PHE A 1 92 ? 14.666 5.738 -28.033 1.00 59.25 92 PHE A CA 1
ATOM 736 C C . PHE A 1 92 ? 15.926 5.366 -28.820 1.00 59.25 92 PHE A C 1
ATOM 738 O O . PHE A 1 92 ? 16.486 4.295 -28.628 1.00 59.25 92 PHE A O 1
ATOM 745 N N . GLY A 1 93 ? 16.364 6.251 -29.720 1.00 65.31 93 GLY A N 1
ATOM 746 C CA . GLY A 1 93 ? 17.683 6.160 -30.358 1.00 65.31 93 GLY A CA 1
ATOM 747 C C . GLY A 1 93 ? 17.815 5.213 -31.557 1.00 65.31 93 GLY A C 1
ATOM 748 O O . GLY A 1 93 ? 18.879 5.181 -32.161 1.00 65.31 93 GLY A O 1
ATOM 749 N N . ILE A 1 94 ? 16.765 4.495 -31.983 1.00 74.50 94 ILE A N 1
ATOM 750 C CA . ILE A 1 94 ? 16.858 3.577 -33.142 1.00 74.50 94 ILE A CA 1
ATOM 751 C C . ILE A 1 94 ? 17.352 4.288 -34.405 1.00 74.50 94 ILE A C 1
ATOM 753 O O . ILE A 1 94 ? 18.184 3.749 -35.123 1.00 74.50 94 ILE A O 1
ATOM 757 N N . ASN A 1 95 ? 16.876 5.504 -34.675 1.00 75.69 95 ASN A N 1
ATOM 758 C CA . ASN A 1 95 ? 17.305 6.242 -35.865 1.00 75.69 95 ASN A CA 1
ATOM 759 C C . ASN A 1 95 ? 18.788 6.635 -35.804 1.00 75.69 95 ASN A C 1
ATOM 761 O O . ASN A 1 95 ? 19.454 6.649 -36.835 1.00 75.69 95 ASN A O 1
ATOM 765 N N . GLU A 1 96 ? 19.304 6.928 -34.609 1.00 81.44 96 GLU A N 1
ATOM 766 C CA . GLU A 1 96 ? 20.717 7.240 -34.391 1.00 81.44 96 GLU A CA 1
ATOM 767 C C . GLU A 1 96 ? 21.570 5.989 -34.622 1.00 81.44 96 GLU A C 1
ATOM 769 O O . GLU A 1 96 ? 22.455 6.012 -35.476 1.00 81.44 96 GLU A O 1
ATOM 774 N N . ILE A 1 97 ? 21.186 4.865 -34.007 1.00 80.19 97 ILE A N 1
ATOM 775 C CA . ILE A 1 97 ? 21.836 3.555 -34.175 1.00 80.19 97 ILE A CA 1
ATOM 776 C C . ILE A 1 97 ? 21.829 3.114 -35.647 1.00 80.19 97 ILE A C 1
ATOM 778 O O . ILE A 1 97 ? 22.858 2.712 -36.184 1.00 80.19 97 ILE A O 1
ATOM 782 N N . LEU A 1 98 ? 20.691 3.225 -36.339 1.00 84.31 98 LEU A N 1
ATOM 783 C CA . LEU A 1 98 ? 20.597 2.897 -37.766 1.00 84.31 98 LEU A CA 1
ATOM 784 C C . LEU A 1 98 ? 21.512 3.790 -38.610 1.00 84.31 98 LEU A C 1
ATOM 786 O O . LEU A 1 98 ? 22.144 3.308 -39.550 1.00 84.31 98 LEU A O 1
ATOM 790 N N . SER A 1 99 ? 21.612 5.081 -38.279 1.00 88.44 99 SER A N 1
ATOM 791 C CA . SER A 1 99 ? 22.495 6.000 -38.999 1.00 88.44 99 SER A CA 1
ATOM 792 C C . SER A 1 99 ? 23.979 5.683 -38.791 1.00 88.44 99 SER A C 1
ATOM 794 O O . SER A 1 99 ? 24.764 5.835 -39.729 1.00 88.44 99 SER A O 1
ATOM 796 N N . GLU A 1 100 ? 24.363 5.217 -37.599 1.00 87.00 100 GLU A N 1
ATOM 797 C CA . GLU A 1 100 ? 25.726 4.769 -37.300 1.00 87.00 100 GLU A CA 1
ATOM 798 C C . GLU A 1 100 ? 26.077 3.499 -38.080 1.00 87.00 100 GLU A C 1
ATOM 800 O O . GLU A 1 100 ? 27.114 3.463 -38.742 1.00 87.00 100 GLU A O 1
ATOM 805 N N . ILE A 1 101 ? 25.177 2.510 -38.105 1.00 89.38 101 ILE A N 1
ATOM 806 C CA . ILE A 1 101 ? 25.366 1.260 -38.859 1.00 89.38 101 ILE A CA 1
ATOM 807 C C . ILE A 1 101 ? 25.575 1.543 -40.353 1.00 89.38 101 ILE A C 1
ATOM 809 O O . ILE A 1 101 ? 26.491 1.002 -40.970 1.00 89.38 101 ILE A O 1
ATOM 813 N N . VAL A 1 102 ? 24.756 2.417 -40.949 1.00 94.31 102 VAL A N 1
ATOM 814 C CA . VAL A 1 102 ? 24.869 2.754 -42.380 1.00 94.31 102 VAL A CA 1
ATOM 815 C C . VAL A 1 102 ? 26.201 3.437 -42.697 1.00 94.31 102 VAL A C 1
ATOM 817 O O . VAL A 1 102 ? 26.806 3.156 -43.734 1.00 94.31 102 VAL A O 1
ATOM 820 N N . LYS A 1 103 ? 26.674 4.329 -41.819 1.00 94.12 103 LYS A N 1
ATOM 821 C CA . LYS A 1 103 ? 27.970 5.000 -41.999 1.00 94.12 103 LYS A CA 1
ATOM 822 C C . LYS A 1 103 ? 29.130 4.015 -41.917 1.00 94.12 103 LYS A C 1
ATOM 824 O O . LYS A 1 103 ? 30.035 4.103 -42.744 1.00 94.12 103 LYS A O 1
ATOM 829 N N . GLU A 1 104 ? 29.092 3.094 -40.959 1.00 89.44 104 GLU A N 1
ATOM 830 C CA . GLU A 1 104 ? 30.163 2.115 -40.778 1.00 89.44 104 GLU A CA 1
ATOM 831 C C . GLU A 1 104 ? 30.210 1.108 -41.932 1.00 89.44 104 GLU A C 1
ATOM 833 O O . GLU A 1 104 ? 31.289 0.851 -42.460 1.00 89.44 104 GLU A O 1
ATOM 838 N N . ASN A 1 105 ? 29.056 0.635 -42.417 1.00 93.00 105 ASN A N 1
ATOM 839 C CA . ASN A 1 105 ? 29.001 -0.232 -43.599 1.00 93.00 105 ASN A CA 1
ATOM 840 C C . ASN A 1 105 ? 29.611 0.451 -44.825 1.00 93.00 105 ASN A C 1
ATOM 842 O O . ASN A 1 105 ? 30.478 -0.114 -45.476 1.00 93.00 105 ASN A O 1
ATOM 846 N N . LYS A 1 106 ? 29.260 1.719 -45.072 1.00 94.19 106 LYS A N 1
ATOM 847 C CA . LYS A 1 106 ? 29.858 2.481 -46.175 1.00 94.19 106 LYS A CA 1
ATOM 848 C C . LYS A 1 106 ? 31.376 2.644 -46.019 1.00 94.19 106 LYS A C 1
ATOM 850 O O . LYS A 1 106 ? 32.092 2.682 -47.014 1.00 94.19 106 LYS A O 1
ATOM 855 N N . ARG A 1 107 ? 31.871 2.782 -44.784 1.00 92.12 107 ARG A N 1
ATOM 856 C CA . ARG A 1 107 ? 33.311 2.855 -44.497 1.00 92.12 107 ARG A CA 1
ATOM 857 C C . ARG A 1 107 ? 34.002 1.533 -44.824 1.00 92.12 107 ARG A C 1
ATOM 859 O O . ARG A 1 107 ? 35.064 1.567 -45.434 1.00 92.12 107 ARG A O 1
ATOM 866 N N . MET A 1 108 ? 33.398 0.406 -44.450 1.00 90.06 108 MET A N 1
ATOM 867 C CA . MET A 1 108 ? 33.912 -0.926 -44.774 1.00 90.06 108 MET A CA 1
ATOM 868 C C . MET A 1 108 ? 33.919 -1.184 -46.280 1.00 90.06 108 MET A C 1
ATOM 870 O O . MET A 1 108 ? 34.952 -1.599 -46.789 1.00 90.06 108 MET A O 1
ATOM 874 N N . ASP A 1 109 ? 32.842 -0.843 -46.994 1.00 90.62 109 ASP A N 1
ATOM 875 C CA . ASP A 1 109 ? 32.756 -1.035 -48.449 1.00 90.62 109 ASP A CA 1
ATOM 876 C C . ASP A 1 109 ? 33.875 -0.284 -49.196 1.00 90.62 109 ASP A C 1
ATOM 878 O O . ASP A 1 109 ? 34.446 -0.799 -50.154 1.00 90.62 109 ASP A O 1
ATOM 882 N N . MET A 1 110 ? 34.222 0.932 -48.751 1.00 87.38 110 MET A N 1
ATOM 883 C CA . MET A 1 110 ? 35.331 1.697 -49.340 1.00 87.38 110 MET A CA 1
ATOM 884 C C . MET A 1 110 ? 36.691 1.046 -49.064 1.00 87.38 110 MET A C 1
ATOM 886 O O . MET A 1 110 ? 37.519 0.975 -49.965 1.00 87.38 110 MET A O 1
ATOM 890 N N . ILE A 1 111 ? 36.911 0.551 -47.842 1.00 86.00 111 ILE A N 1
ATOM 891 C CA . ILE A 1 111 ? 38.154 -0.141 -47.469 1.00 86.00 111 ILE A CA 1
ATOM 892 C C . ILE A 1 111 ? 38.300 -1.450 -48.256 1.00 86.00 111 ILE A C 1
ATOM 894 O O . ILE A 1 111 ? 39.391 -1.773 -48.716 1.00 86.00 111 ILE A O 1
ATOM 898 N N . GLU A 1 112 ? 37.208 -2.197 -48.419 1.00 83.75 112 GLU A N 1
ATOM 899 C CA . GLU A 1 112 ? 37.189 -3.445 -49.180 1.00 83.75 112 GLU A CA 1
ATOM 900 C C . GLU A 1 112 ? 37.485 -3.188 -50.665 1.00 83.75 112 GLU A C 1
ATOM 902 O O . GLU A 1 112 ? 38.334 -3.865 -51.245 1.00 83.75 112 GLU A O 1
ATOM 907 N N . ALA A 1 113 ? 36.876 -2.156 -51.258 1.00 84.06 113 ALA A N 1
ATOM 908 C CA . ALA A 1 113 ? 37.166 -1.745 -52.630 1.00 84.06 113 ALA A CA 1
ATOM 909 C C . ALA A 1 113 ? 38.637 -1.334 -52.823 1.00 84.06 113 ALA A C 1
ATOM 911 O O . ALA A 1 113 ? 39.279 -1.797 -53.761 1.00 84.06 113 ALA A O 1
ATOM 912 N N . GLU A 1 114 ? 39.203 -0.537 -51.909 1.00 80.88 114 GLU A N 1
ATOM 913 C CA . GLU A 1 114 ? 40.618 -0.131 -51.961 1.00 80.88 114 GLU A CA 1
ATOM 914 C C . GLU A 1 114 ? 41.593 -1.317 -51.877 1.00 80.88 114 GLU A C 1
ATOM 916 O O . GLU A 1 114 ? 42.697 -1.242 -52.426 1.00 80.88 114 GLU A O 1
ATOM 921 N N . TYR A 1 115 ? 41.206 -2.399 -51.196 1.00 78.31 115 TYR A N 1
ATOM 922 C CA . TYR A 1 115 ? 42.018 -3.610 -51.071 1.00 78.31 115 TYR A CA 1
ATOM 923 C C . TYR A 1 115 ? 41.980 -4.443 -52.360 1.00 78.31 115 TYR A C 1
ATOM 925 O O . TYR A 1 115 ? 43.029 -4.806 -52.888 1.00 78.31 115 TYR A O 1
ATOM 933 N N . TYR A 1 116 ? 40.789 -4.672 -52.924 1.00 74.06 116 TYR A N 1
ATOM 934 C CA . TYR A 1 116 ? 40.644 -5.422 -54.178 1.00 74.06 116 TYR A CA 1
ATOM 935 C C . TYR A 1 116 ? 41.158 -4.661 -55.411 1.00 74.06 116 TYR A C 1
ATOM 937 O O . TYR A 1 116 ? 41.649 -5.294 -56.345 1.00 74.06 116 TYR A O 1
ATOM 945 N N . ASP A 1 117 ? 41.100 -3.326 -55.418 1.00 65.44 117 ASP A N 1
ATOM 946 C CA . ASP A 1 117 ? 41.658 -2.512 -56.507 1.00 65.44 117 ASP A CA 1
ATOM 947 C C . ASP A 1 117 ? 43.200 -2.442 -56.460 1.00 65.44 117 ASP A C 1
ATOM 949 O O . ASP A 1 117 ? 43.834 -2.263 -57.503 1.00 65.44 117 ASP A O 1
ATOM 953 N N . ASN A 1 118 ? 43.825 -2.621 -55.285 1.00 58.22 118 ASN A N 1
ATOM 954 C CA . ASN A 1 118 ? 45.291 -2.670 -55.144 1.00 58.22 118 ASN A CA 1
ATOM 955 C C . ASN A 1 118 ? 45.907 -4.039 -55.471 1.00 58.22 118 ASN A C 1
ATOM 957 O O . ASN A 1 118 ? 47.066 -4.088 -55.879 1.00 58.22 118 ASN A O 1
ATOM 961 N N . ASP A 1 119 ? 45.153 -5.134 -55.355 1.00 57.12 119 ASP A N 1
ATOM 962 C CA . ASP A 1 119 ? 45.643 -6.490 -55.657 1.00 57.12 119 ASP A CA 1
ATOM 963 C C . ASP A 1 119 ? 45.637 -6.831 -57.164 1.00 57.12 119 ASP A C 1
ATOM 965 O O . ASP A 1 119 ? 45.910 -7.962 -57.560 1.00 57.12 119 ASP A O 1
ATOM 969 N N . ASN A 1 120 ? 45.395 -5.844 -58.036 1.00 53.28 120 ASN A N 1
ATOM 970 C CA . ASN A 1 120 ? 45.579 -5.971 -59.486 1.00 53.28 120 ASN A CA 1
ATOM 971 C C . ASN A 1 120 ? 46.991 -5.551 -59.960 1.00 53.28 120 ASN A C 1
ATOM 973 O O . ASN A 1 120 ? 47.203 -5.338 -61.157 1.00 53.28 120 ASN A O 1
ATOM 977 N N . PHE A 1 121 ? 47.968 -5.418 -59.050 1.00 53.56 121 PHE A N 1
ATOM 978 C CA . PHE A 1 121 ? 49.376 -5.264 -59.426 1.00 53.56 121 PHE A CA 1
ATOM 979 C C . PHE A 1 121 ? 49.985 -6.648 -59.690 1.00 53.56 121 PHE A C 1
ATOM 981 O O . PHE A 1 121 ? 50.273 -7.411 -58.773 1.00 53.56 121 PHE A O 1
ATOM 988 N N . SER A 1 122 ? 50.110 -6.958 -60.980 1.00 52.34 122 SER A N 1
ATOM 989 C CA . SER A 1 122 ? 50.570 -8.220 -61.556 1.00 52.34 122 SER A CA 1
ATOM 990 C C . SER A 1 122 ? 51.816 -8.797 -60.881 1.00 52.34 122 SER A C 1
ATOM 992 O O . SER A 1 122 ? 52.888 -8.188 -60.911 1.00 52.34 122 SER A O 1
ATOM 994 N N . ASP A 1 123 ? 51.694 -10.026 -60.390 1.00 56.47 123 ASP A N 1
ATOM 995 C CA . ASP A 1 123 ? 52.821 -10.932 -60.183 1.00 56.47 123 ASP A CA 1
ATOM 996 C C . ASP A 1 123 ? 53.208 -11.510 -61.564 1.00 56.47 123 ASP A C 1
ATOM 998 O O . ASP A 1 123 ? 52.820 -12.620 -61.925 1.00 56.47 123 ASP A O 1
ATOM 1002 N N . GLU A 1 124 ? 53.870 -10.699 -62.400 1.00 57.91 124 GLU A N 1
ATOM 1003 C CA . GLU A 1 124 ? 54.463 -11.137 -63.673 1.00 57.91 124 GLU A CA 1
ATOM 1004 C C . GLU A 1 124 ? 55.990 -10.938 -63.643 1.00 57.91 124 GLU A C 1
ATOM 1006 O O . GLU A 1 124 ? 56.504 -9.823 -63.564 1.00 57.91 124 GLU A O 1
ATOM 1011 N N . ASP A 1 125 ? 56.671 -12.082 -63.738 1.00 52.12 125 ASP A N 1
ATOM 1012 C CA . ASP A 1 125 ? 58.031 -12.320 -64.224 1.00 52.12 125 ASP A CA 1
ATOM 1013 C C . ASP A 1 125 ? 59.242 -11.873 -63.380 1.00 52.12 125 ASP A C 1
ATOM 1015 O O . ASP A 1 125 ? 59.817 -10.797 -63.544 1.00 52.12 125 ASP A O 1
ATOM 1019 N N . ILE A 1 126 ? 59.770 -12.831 -62.604 1.00 44.38 126 ILE A N 1
ATOM 1020 C CA . ILE A 1 126 ? 61.215 -12.949 -62.350 1.00 44.38 126 ILE A CA 1
ATOM 1021 C C . ILE A 1 126 ? 61.698 -14.249 -63.013 1.00 44.38 126 ILE A C 1
ATOM 1023 O O . ILE A 1 126 ? 61.500 -15.338 -62.471 1.00 44.38 126 ILE A O 1
ATOM 1027 N N . TYR A 1 127 ? 62.317 -14.114 -64.191 1.00 47.59 127 TYR A N 1
ATOM 1028 C CA . TYR A 1 127 ? 63.103 -15.152 -64.873 1.00 47.59 127 TYR A CA 1
ATOM 1029 C C . TYR A 1 127 ? 64.600 -14.882 -64.696 1.00 47.59 127 TYR A C 1
ATOM 1031 O O . TYR A 1 127 ? 64.998 -13.698 -64.799 1.00 47.59 127 TYR A O 1
#